Protein AF-A0A4P6F9F2-F1 (afdb_monomer)

Mean predicted aligned error: 5.26 Å

Organism: NCBI:txid2509455

Solvent-accessible surface area (backbone atoms only — not comparable to full-atom values): 4849 Å² total; per-residue (Å²): 133,80,48,54,34,28,32,28,53,74,51,74,58,93,59,33,40,32,26,29,27,29,69,57,86,54,89,70,65,45,71,94,71,30,79,38,37,39,40,31,30,63,89,48,58,87,72,37,27,25,64,98,67,75,38,79,50,74,76,54,51,62,51,52,52,51,41,52,49,40,28,72,73,71,75,42,75,54,63,63,46,77,47,78,94

Structure (mmCIF, N/CA/C/O backbone):
data_AF-A0A4P6F9F2-F1
#
_entry.id   AF-A0A4P6F9F2-F1
#
loop_
_atom_site.group_PDB
_atom_site.id
_atom_site.type_symbol
_atom_site.label_atom_id
_atom_site.label_alt_id
_atom_site.label_comp_id
_atom_site.label_asym_id
_atom_site.label_entity_id
_atom_site.label_seq_id
_atom_site.pdbx_PDB_ins_code
_atom_site.Cartn_x
_atom_site.Cartn_y
_atom_site.Cartn_z
_atom_site.occupancy
_atom_site.B_iso_or_equiv
_atom_site.auth_seq_id
_atom_site.auth_comp_id
_atom_site.auth_asym_id
_atom_site.auth_atom_id
_atom_site.pdbx_PDB_model_num
ATOM 1 N N . MET A 1 1 ? -2.533 22.361 -12.556 1.00 53.34 1 MET A N 1
ATOM 2 C CA . MET A 1 1 ? -1.218 21.684 -12.516 1.00 53.34 1 MET A CA 1
ATOM 3 C C . MET A 1 1 ? -1.452 20.293 -11.957 1.00 53.34 1 MET A C 1
A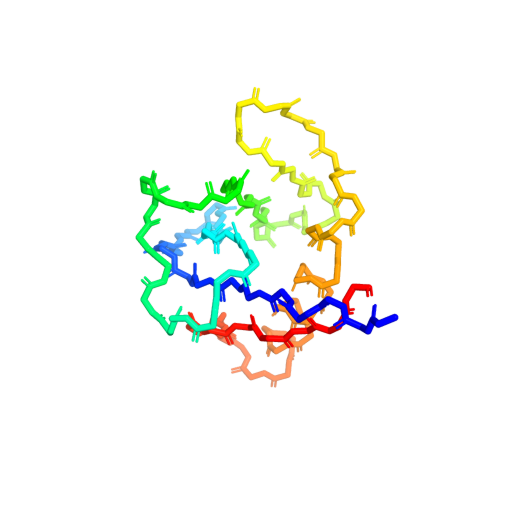TOM 5 O O . MET A 1 1 ? -2.116 20.203 -10.935 1.00 53.34 1 MET A O 1
ATOM 9 N N . ALA A 1 2 ? -1.010 19.236 -12.640 1.00 60.88 2 ALA A N 1
ATOM 10 C CA . ALA A 1 2 ? -1.147 17.872 -12.128 1.00 60.88 2 ALA A CA 1
ATOM 11 C C . ALA A 1 2 ? -0.138 17.657 -10.991 1.00 60.88 2 ALA A C 1
ATOM 13 O O . ALA A 1 2 ? 1.045 17.956 -11.170 1.00 60.88 2 ALA A O 1
ATOM 14 N N . VAL A 1 3 ? -0.596 17.182 -9.832 1.00 67.31 3 VAL A N 1
ATOM 15 C CA . VAL A 1 3 ? 0.295 16.811 -8.727 1.00 67.31 3 VAL A CA 1
ATOM 16 C C . VAL A 1 3 ? 0.687 15.358 -8.939 1.00 67.31 3 VAL A C 1
ATOM 18 O O . VAL A 1 3 ? -0.170 14.480 -8.991 1.00 67.31 3 VAL A O 1
ATOM 21 N N . LEU A 1 4 ? 1.982 15.102 -9.103 1.00 72.00 4 LEU A N 1
ATOM 22 C CA . LEU A 1 4 ? 2.494 13.744 -9.196 1.00 72.00 4 LEU A CA 1
ATOM 23 C C . LEU A 1 4 ? 2.731 13.230 -7.776 1.00 72.00 4 LEU A C 1
ATOM 25 O O . LEU A 1 4 ? 3.508 13.811 -7.023 1.00 72.00 4 LEU A O 1
ATOM 29 N N . LEU A 1 5 ? 2.026 12.168 -7.420 1.00 78.38 5 LEU A N 1
ATOM 30 C CA . LEU A 1 5 ? 2.176 11.461 -6.164 1.00 78.38 5 LEU A CA 1
ATOM 31 C C . LEU A 1 5 ? 2.934 10.164 -6.397 1.00 78.38 5 LEU A C 1
ATOM 33 O O . LEU A 1 5 ? 2.836 9.522 -7.449 1.00 78.38 5 LEU A O 1
ATOM 37 N N . TYR A 1 6 ? 3.667 9.776 -5.371 1.00 83.12 6 TYR A N 1
ATOM 38 C CA . TYR A 1 6 ? 4.435 8.554 -5.331 1.00 83.12 6 TYR A CA 1
ATOM 39 C C . TYR A 1 6 ? 4.051 7.772 -4.091 1.00 83.12 6 TYR A C 1
ATOM 41 O O . TYR A 1 6 ? 3.651 8.336 -3.072 1.00 83.12 6 TYR A O 1
ATOM 49 N N . GLY A 1 7 ? 4.215 6.463 -4.162 1.00 87.19 7 GLY A N 1
ATOM 50 C CA . GLY A 1 7 ? 4.429 5.697 -2.961 1.00 87.19 7 GLY A CA 1
ATOM 51 C C . GLY A 1 7 ? 5.358 4.527 -3.168 1.00 87.19 7 GLY A C 1
ATOM 52 O O . GLY A 1 7 ? 5.571 4.047 -4.282 1.00 87.19 7 GLY A O 1
ATOM 53 N N . ARG A 1 8 ? 5.942 4.123 -2.054 1.00 89.88 8 ARG A N 1
ATOM 54 C CA . ARG A 1 8 ? 7.033 3.173 -1.960 1.00 89.88 8 ARG A CA 1
ATOM 55 C C . ARG A 1 8 ? 6.643 2.085 -0.985 1.00 89.88 8 ARG A C 1
ATOM 57 O O . ARG A 1 8 ? 6.206 2.390 0.123 1.00 89.88 8 ARG A O 1
ATOM 64 N N . LEU A 1 9 ? 6.814 0.838 -1.401 1.00 91.50 9 LEU A N 1
ATOM 65 C CA . LEU A 1 9 ? 6.603 -0.311 -0.539 1.00 91.50 9 LEU A CA 1
ATOM 66 C C . LEU A 1 9 ? 7.621 -0.259 0.603 1.00 91.50 9 LEU A C 1
ATOM 68 O O . LEU A 1 9 ? 8.828 -0.191 0.373 1.00 91.50 9 LEU A O 1
ATOM 72 N N . LEU A 1 10 ? 7.121 -0.262 1.832 1.00 90.69 10 LEU A N 1
ATOM 73 C CA . LEU A 1 10 ? 7.935 -0.352 3.038 1.00 90.69 10 LEU A CA 1
ATOM 74 C C . LEU A 1 10 ? 8.081 -1.808 3.450 1.00 90.69 10 LEU A C 1
ATOM 76 O O . LEU A 1 10 ? 9.189 -2.311 3.602 1.00 90.69 10 LEU A O 1
ATOM 80 N N . THR A 1 11 ? 6.945 -2.483 3.617 1.00 92.81 11 THR A N 1
ATOM 81 C CA . THR A 1 11 ? 6.889 -3.880 4.032 1.00 92.81 11 THR A CA 1
ATOM 82 C C . THR A 1 11 ? 5.720 -4.578 3.359 1.00 92.81 11 THR A C 1
ATOM 84 O O . THR A 1 11 ? 4.694 -3.968 3.047 1.00 92.81 11 THR A O 1
ATOM 87 N N . VAL A 1 12 ? 5.874 -5.878 3.149 1.00 93.00 12 VAL A N 1
ATOM 88 C CA . VAL A 1 12 ? 4.789 -6.771 2.765 1.00 93.00 12 VAL A CA 1
ATOM 89 C C . VAL A 1 12 ? 4.879 -8.012 3.634 1.00 93.00 12 VAL A C 1
ATOM 91 O O . VAL A 1 12 ? 5.948 -8.602 3.782 1.00 93.00 12 VAL A O 1
ATOM 94 N N . ASP A 1 13 ? 3.757 -8.386 4.227 1.00 92.44 13 ASP A N 1
ATOM 95 C CA . ASP A 1 13 ? 3.611 -9.617 4.988 1.00 92.44 13 ASP A CA 1
ATOM 96 C C . ASP A 1 13 ? 2.306 -10.328 4.590 1.00 92.44 13 ASP A C 1
ATOM 98 O O . ASP A 1 13 ? 1.588 -9.893 3.686 1.00 92.44 13 ASP A O 1
ATOM 102 N N . ALA A 1 14 ? 2.001 -11.453 5.242 1.00 89.38 14 ALA A N 1
ATOM 103 C CA . ALA A 1 14 ? 0.799 -12.236 4.951 1.00 89.38 14 ALA A CA 1
ATOM 104 C C . ALA A 1 14 ? -0.518 -11.492 5.261 1.00 89.38 14 ALA A C 1
ATOM 106 O O . ALA A 1 14 ? -1.580 -11.912 4.806 1.00 89.38 14 ALA A O 1
ATOM 107 N N . THR A 1 15 ? -0.467 -10.409 6.038 1.00 92.38 15 THR A N 1
ATOM 108 C CA . 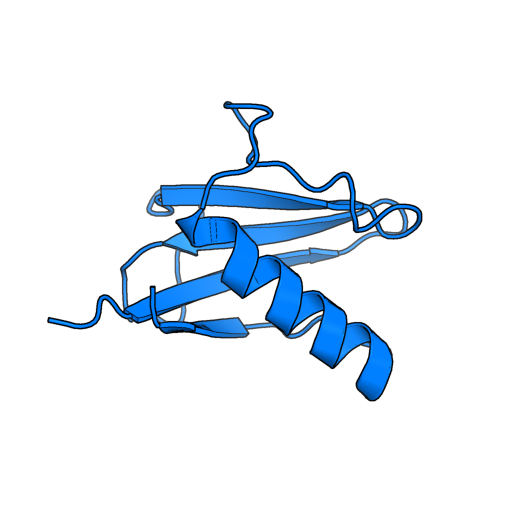THR A 1 15 ? -1.632 -9.639 6.487 1.00 92.38 15 THR A CA 1
ATOM 109 C C . THR A 1 15 ? -1.846 -8.380 5.655 1.00 92.38 15 THR A C 1
ATOM 111 O O . THR A 1 15 ? -2.984 -8.095 5.274 1.00 92.38 15 THR A O 1
ATOM 114 N N . ALA A 1 16 ? -0.783 -7.639 5.331 1.00 94.31 16 ALA A N 1
ATOM 115 C CA . ALA A 1 16 ? -0.888 -6.366 4.628 1.00 94.31 16 ALA A CA 1
ATOM 116 C C . ALA A 1 16 ? 0.382 -5.983 3.853 1.00 94.31 16 ALA A C 1
ATOM 118 O O . ALA A 1 16 ? 1.508 -6.305 4.238 1.00 94.31 16 ALA A O 1
ATOM 119 N N . ALA A 1 17 ? 0.185 -5.198 2.793 1.00 94.81 17 ALA A N 1
ATOM 120 C CA . ALA A 1 17 ? 1.231 -4.412 2.151 1.00 94.81 17 ALA A CA 1
ATOM 121 C C . ALA A 1 17 ? 1.176 -2.964 2.660 1.00 94.81 17 ALA A C 1
ATOM 123 O O . ALA A 1 17 ? 0.106 -2.348 2.683 1.00 94.81 17 ALA A O 1
ATOM 124 N N . ARG A 1 18 ? 2.323 -2.414 3.067 1.00 95.19 18 ARG A N 1
ATOM 125 C CA . ARG A 1 18 ? 2.447 -1.057 3.617 1.00 95.19 18 ARG A CA 1
ATOM 126 C C . ARG A 1 18 ? 3.258 -0.177 2.685 1.00 95.19 18 ARG A C 1
ATOM 128 O O . ARG A 1 18 ? 4.378 -0.530 2.323 1.00 95.19 18 ARG A O 1
ATOM 135 N N . TYR A 1 19 ? 2.713 0.982 2.337 1.00 92.56 19 TYR A N 1
ATOM 136 C CA . TYR A 1 19 ? 3.328 1.939 1.426 1.00 92.56 19 TYR A CA 1
ATOM 137 C C . TYR A 1 19 ? 3.480 3.307 2.081 1.00 92.56 19 TYR A C 1
ATOM 139 O O . TYR A 1 19 ? 2.484 3.896 2.482 1.00 92.56 19 TYR A O 1
ATOM 147 N N . ALA A 1 20 ? 4.683 3.873 2.104 1.00 90.50 20 ALA A N 1
ATOM 148 C CA . ALA A 1 20 ? 4.834 5.310 2.319 1.00 90.50 20 ALA A CA 1
ATOM 149 C C . ALA A 1 20 ? 4.317 6.039 1.075 1.00 90.50 20 ALA A C 1
ATOM 151 O O . ALA A 1 20 ? 4.697 5.659 -0.032 1.00 90.50 20 ALA A O 1
ATOM 152 N N . TYR A 1 21 ? 3.477 7.065 1.218 1.00 86.88 21 TYR A N 1
ATOM 153 C CA . TYR A 1 21 ? 3.016 7.878 0.089 1.00 86.88 21 TYR A CA 1
ATOM 154 C C . TYR A 1 21 ? 3.307 9.363 0.304 1.00 86.88 21 TYR A C 1
ATOM 156 O O . TYR A 1 21 ? 3.332 9.845 1.433 1.00 86.88 21 TYR A O 1
ATOM 164 N N . GLY A 1 22 ? 3.514 10.101 -0.783 1.00 84.56 22 GLY A N 1
ATOM 165 C CA . GLY A 1 22 ? 3.775 11.533 -0.721 1.00 84.56 22 GLY A CA 1
ATOM 166 C C . GLY A 1 22 ? 3.927 12.194 -2.085 1.00 84.56 22 GLY A C 1
ATOM 167 O O . GLY A 1 22 ? 3.903 11.543 -3.130 1.00 84.56 22 GLY A O 1
ATOM 168 N N . ARG A 1 23 ? 4.065 13.519 -2.068 1.00 76.62 23 ARG A N 1
ATOM 169 C CA . ARG A 1 23 ? 4.244 14.371 -3.263 1.00 76.62 23 ARG A CA 1
ATOM 170 C C . ARG A 1 23 ? 5.686 14.464 -3.767 1.00 76.62 23 ARG A C 1
ATOM 172 O O . ARG A 1 23 ? 5.925 15.089 -4.799 1.00 76.62 23 ARG A O 1
ATOM 179 N N . ASP A 1 24 ? 6.642 13.883 -3.047 1.00 67.88 24 ASP A N 1
ATOM 180 C CA . ASP A 1 24 ? 8.053 13.934 -3.424 1.00 67.88 24 ASP A CA 1
ATOM 181 C C . ASP A 1 24 ? 8.363 12.938 -4.558 1.00 67.88 24 ASP A C 1
ATOM 183 O O . ASP A 1 24 ? 7.964 11.776 -4.517 1.00 67.88 24 ASP A O 1
ATOM 187 N N . ARG A 1 25 ? 9.086 13.422 -5.576 1.00 59.31 25 ARG A N 1
ATOM 188 C CA . ARG A 1 25 ? 9.599 12.658 -6.727 1.00 59.31 25 ARG A CA 1
ATOM 189 C C . ARG A 1 25 ? 10.800 11.784 -6.384 1.00 59.31 25 ARG A C 1
ATOM 191 O O . ARG A 1 25 ? 11.249 11.015 -7.236 1.00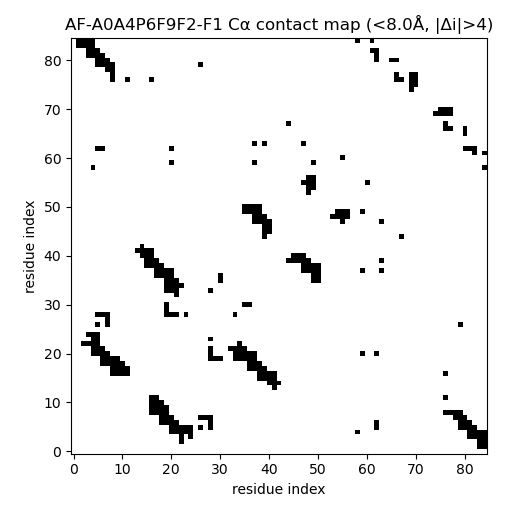 59.31 25 ARG A O 1
ATOM 198 N N . SER A 1 26 ? 11.341 11.916 -5.178 1.00 57.00 26 SER A N 1
ATOM 199 C CA . S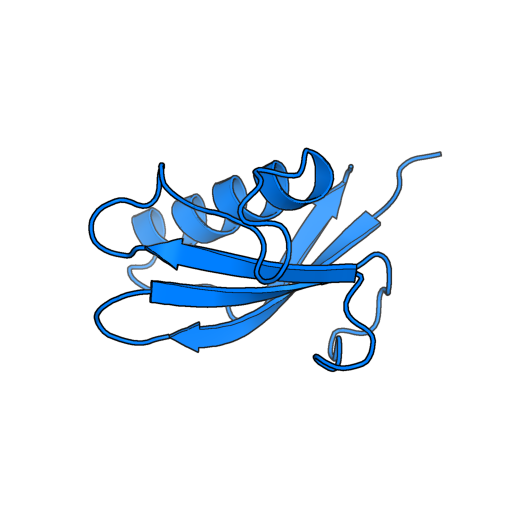ER A 1 26 ? 12.337 11.003 -4.648 1.00 57.00 26 SER A CA 1
ATOM 200 C C . SER A 1 26 ? 11.773 9.580 -4.650 1.00 57.00 26 SER A C 1
ATOM 202 O O . SER A 1 26 ? 10.832 9.262 -3.928 1.00 57.00 26 SER A O 1
ATOM 204 N N . VAL A 1 27 ? 12.388 8.693 -5.438 1.00 52.06 27 VAL A N 1
ATOM 205 C CA . VAL A 1 27 ? 12.135 7.234 -5.426 1.00 52.06 27 VAL A CA 1
ATOM 206 C C . VAL A 1 27 ? 12.331 6.650 -4.012 1.00 52.06 27 VAL A C 1
ATOM 208 O O . VAL A 1 27 ? 11.834 5.575 -3.689 1.00 52.06 27 VAL A O 1
ATOM 211 N N . TRP A 1 28 ? 12.984 7.412 -3.135 1.00 59.47 28 TRP A N 1
ATOM 212 C CA . TRP A 1 28 ? 13.191 7.144 -1.726 1.00 59.47 28 TRP A CA 1
ATOM 213 C C . TRP A 1 28 ? 12.324 8.085 -0.888 1.00 59.47 28 TRP A C 1
ATOM 215 O O . TRP A 1 28 ? 12.848 8.945 -0.181 1.00 59.47 28 TRP A O 1
ATOM 225 N N . ILE A 1 29 ? 10.994 7.955 -0.959 1.00 65.50 29 ILE A N 1
ATOM 226 C CA . ILE A 1 29 ? 10.159 8.486 0.125 1.00 65.50 29 ILE A CA 1
ATOM 227 C C . ILE A 1 29 ? 10.603 7.743 1.386 1.00 65.50 29 ILE A C 1
ATOM 229 O O . ILE A 1 29 ? 10.438 6.524 1.501 1.00 65.50 29 ILE A O 1
ATOM 233 N N . GLU A 1 30 ? 11.263 8.470 2.280 1.00 66.56 30 GLU A N 1
ATOM 234 C CA . GLU A 1 30 ? 11.525 8.009 3.634 1.00 66.56 30 GLU A CA 1
ATOM 235 C C . GLU A 1 30 ? 10.200 8.039 4.403 1.00 66.56 30 GLU A C 1
ATOM 237 O O . GLU A 1 30 ? 9.433 8.990 4.222 1.00 66.56 30 GLU A O 1
ATOM 242 N N . PRO A 1 31 ? 9.910 7.035 5.250 1.00 64.56 31 PRO A N 1
ATOM 243 C CA . PRO A 1 31 ? 8.696 7.019 6.069 1.00 64.56 31 PRO A CA 1
ATOM 244 C C . PRO A 1 31 ? 8.477 8.342 6.814 1.00 64.56 31 PRO A C 1
ATOM 246 O O . PRO A 1 31 ? 7.371 8.871 6.814 1.00 64.56 31 PRO A O 1
ATOM 249 N N . ASP A 1 32 ? 9.558 8.927 7.333 1.00 67.81 32 ASP A N 1
ATOM 250 C CA . ASP A 1 32 ? 9.544 10.162 8.125 1.00 67.81 32 ASP A CA 1
ATOM 251 C C . ASP A 1 32 ? 9.230 11.426 7.304 1.00 67.81 32 ASP A C 1
ATOM 253 O O . ASP A 1 32 ? 8.945 12.484 7.864 1.00 67.81 32 ASP A O 1
ATOM 257 N N . ARG A 1 33 ? 9.285 11.334 5.970 1.00 69.69 33 ARG A N 1
ATOM 258 C CA . ARG A 1 33 ? 8.941 12.419 5.033 1.00 69.69 33 ARG A CA 1
ATOM 259 C C . ARG A 1 33 ? 7.683 12.129 4.220 1.00 69.69 33 ARG A C 1
ATOM 261 O O . ARG A 1 33 ? 7.325 12.923 3.349 1.00 69.69 33 ARG A O 1
ATOM 268 N N . ALA A 1 34 ? 7.042 10.989 4.458 1.00 79.81 34 ALA A N 1
ATOM 269 C CA . ALA A 1 34 ? 5.812 10.628 3.782 1.00 79.81 34 ALA A CA 1
ATOM 270 C C . ALA A 1 34 ? 4.666 11.548 4.231 1.00 79.81 34 ALA A C 1
ATOM 272 O O . ALA A 1 34 ? 4.577 11.934 5.394 1.00 79.81 34 ALA A O 1
ATOM 273 N N . ASP A 1 35 ? 3.743 11.848 3.315 1.00 81.81 35 ASP A N 1
ATOM 274 C CA . ASP A 1 35 ? 2.454 12.454 3.669 1.00 81.81 35 ASP A CA 1
ATOM 275 C C . ASP A 1 35 ? 1.593 11.450 4.485 1.00 81.81 35 ASP A C 1
ATOM 277 O O . ASP A 1 35 ? 0.647 11.854 5.160 1.00 81.81 35 ASP A O 1
ATOM 281 N N . GLY A 1 36 ? 1.917 10.148 4.434 1.00 88.00 36 GLY A N 1
ATOM 282 C CA . GLY A 1 36 ? 1.390 9.108 5.321 1.00 88.00 36 GLY A CA 1
ATOM 283 C C . GLY A 1 36 ? 1.778 7.687 4.892 1.00 88.00 36 GLY A C 1
ATOM 284 O O . GLY A 1 36 ? 2.430 7.487 3.863 1.00 88.00 36 GLY A O 1
ATOM 285 N N . ILE A 1 37 ? 1.351 6.682 5.665 1.00 91.19 37 ILE A N 1
ATOM 286 C CA . ILE A 1 37 ? 1.543 5.258 5.345 1.00 91.19 37 ILE A CA 1
ATOM 287 C C . ILE A 1 37 ? 0.196 4.642 4.970 1.00 91.19 37 ILE A C 1
ATOM 289 O O . ILE A 1 37 ? -0.727 4.606 5.775 1.00 91.19 37 ILE A O 1
ATOM 293 N N . VAL A 1 38 ? 0.071 4.147 3.743 1.00 93.50 38 VAL A N 1
ATOM 294 C CA . VAL A 1 38 ? -1.088 3.384 3.280 1.00 93.50 38 VAL A CA 1
ATOM 295 C C . VAL A 1 38 ? -0.918 1.926 3.672 1.00 93.50 38 VAL A C 1
ATOM 297 O O . VAL A 1 38 ? 0.074 1.296 3.307 1.00 93.50 38 VAL A O 1
ATOM 300 N N . VAL A 1 39 ? -1.913 1.371 4.351 1.00 95.12 39 VAL A N 1
ATOM 301 C CA . VAL A 1 39 ? -1.994 -0.052 4.675 1.00 95.12 39 VAL A CA 1
ATOM 302 C C . VAL A 1 39 ? -3.047 -0.689 3.779 1.00 95.12 39 VAL A C 1
ATOM 304 O O . VAL A 1 39 ? -4.195 -0.249 3.757 1.00 95.12 39 VAL A O 1
ATOM 307 N N . ILE A 1 40 ? -2.656 -1.714 3.021 1.00 94.94 40 ILE A N 1
ATOM 308 C CA . ILE A 1 40 ? -3.538 -2.470 2.128 1.00 94.94 40 ILE A CA 1
ATOM 309 C C . ILE A 1 40 ? -3.612 -3.912 2.642 1.00 94.94 40 ILE A C 1
ATOM 311 O O . ILE A 1 40 ? -2.641 -4.653 2.466 1.00 94.94 40 ILE A O 1
ATOM 315 N N . PRO A 1 41 ? -4.727 -4.335 3.266 1.00 94.50 41 PRO A N 1
ATOM 316 C CA . PRO A 1 41 ? -4.889 -5.720 3.695 1.00 94.50 41 PRO A CA 1
ATOM 317 C C . PRO A 1 41 ? -4.826 -6.674 2.498 1.00 94.50 41 PRO A C 1
ATOM 319 O O . PRO A 1 41 ? -5.425 -6.410 1.456 1.00 94.50 41 PRO A O 1
ATOM 322 N N . VAL A 1 42 ? -4.116 -7.796 2.637 1.00 90.44 42 VAL A N 1
ATOM 323 C CA . VAL A 1 42 ? -3.974 -8.786 1.553 1.00 90.44 42 VAL A CA 1
ATOM 324 C C . VAL A 1 42 ? -5.296 -9.517 1.308 1.00 90.44 42 VAL A C 1
ATOM 326 O O . VAL A 1 42 ? -5.693 -9.694 0.158 1.00 90.44 42 VAL A O 1
ATOM 329 N N . ALA A 1 43 ? -5.995 -9.903 2.382 1.00 90.44 43 ALA A N 1
ATOM 330 C CA . ALA A 1 43 ? -7.275 -10.610 2.305 1.00 90.44 43 ALA A CA 1
ATOM 331 C C . ALA A 1 43 ? -8.435 -9.704 1.856 1.00 90.44 43 ALA A C 1
ATOM 333 O O . ALA A 1 43 ? -9.266 -10.130 1.057 1.00 90.44 43 ALA A O 1
ATOM 334 N N . HIS A 1 44 ? -8.447 -8.451 2.327 1.00 91.19 44 HIS A N 1
ATOM 335 C CA . HIS A 1 44 ? -9.502 -7.463 2.061 1.00 91.19 44 HIS A CA 1
ATOM 336 C C . HIS A 1 44 ? -8.915 -6.128 1.570 1.00 91.19 44 HIS A C 1
ATOM 338 O O . HIS A 1 44 ? -8.904 -5.136 2.303 1.00 91.19 44 HIS A O 1
ATOM 344 N N . PRO A 1 45 ? -8.387 -6.055 0.333 1.00 89.31 45 PRO A N 1
ATOM 345 C CA . PRO A 1 45 ? -7.700 -4.855 -0.154 1.00 89.31 45 PRO A CA 1
ATOM 346 C C . PRO A 1 45 ? -8.597 -3.613 -0.312 1.00 89.31 45 PRO A C 1
ATOM 348 O O . PRO A 1 45 ? -8.105 -2.514 -0.568 1.00 89.31 45 PRO A O 1
ATOM 351 N N . GLU A 1 46 ? -9.917 -3.775 -0.265 1.00 90.00 46 GLU A N 1
ATOM 352 C CA . GLU A 1 46 ? -10.919 -2.709 -0.190 1.00 90.00 46 GLU A CA 1
ATOM 353 C C . GLU A 1 46 ? -10.921 -1.973 1.151 1.00 90.00 46 GLU A C 1
ATOM 355 O O . GLU A 1 46 ? -11.271 -0.792 1.174 1.00 90.00 46 GLU A O 1
ATOM 360 N N . ASP A 1 47 ? -10.455 -2.622 2.218 1.00 93.25 47 ASP A N 1
ATOM 361 C CA . ASP A 1 47 ? -10.404 -2.085 3.580 1.00 93.25 47 ASP A CA 1
ATOM 362 C C . ASP A 1 47 ? -9.099 -1.358 3.889 1.00 93.25 47 ASP A C 1
ATOM 364 O O . ASP A 1 47 ? -8.692 -1.207 5.037 1.00 93.25 47 ASP A O 1
ATOM 368 N N . TRP A 1 48 ? -8.441 -0.865 2.843 1.00 94.69 48 TRP A N 1
ATOM 369 C CA . TRP A 1 48 ? -7.255 -0.043 2.986 1.00 94.69 48 TRP A CA 1
ATOM 370 C C . TRP A 1 48 ? -7.546 1.249 3.758 1.00 94.69 48 TRP A C 1
ATOM 372 O O . TRP A 1 48 ? -8.651 1.808 3.712 1.00 94.69 48 TRP A O 1
ATOM 382 N N . TYR A 1 49 ? -6.512 1.747 4.427 1.00 93.94 49 TYR A N 1
ATOM 383 C CA . TYR A 1 49 ? -6.550 2.972 5.219 1.00 93.94 49 TYR A CA 1
ATOM 384 C C . TYR A 1 49 ? -5.171 3.635 5.262 1.00 93.94 49 TYR A C 1
ATOM 386 O O . TYR A 1 49 ? -4.170 3.042 4.855 1.00 93.94 49 TYR A O 1
ATOM 394 N N . VAL A 1 50 ? -5.118 4.878 5.740 1.00 91.50 50 VAL A N 1
ATOM 395 C CA . VAL A 1 50 ? -3.863 5.575 6.044 1.00 91.50 50 VAL A CA 1
ATOM 396 C C . VAL A 1 50 ? -3.600 5.516 7.549 1.00 91.50 50 VAL A C 1
ATOM 398 O O . VAL A 1 50 ? -4.434 5.954 8.345 1.00 91.50 50 VAL A O 1
ATOM 401 N N . GLU A 1 51 ? -2.450 4.968 7.937 1.00 89.06 51 GLU A N 1
ATOM 402 C CA . GLU A 1 51 ? -2.001 4.845 9.327 1.00 89.06 51 GLU A CA 1
ATOM 403 C C . GLU A 1 51 ? -2.025 6.209 10.035 1.00 89.06 51 GLU A C 1
ATOM 405 O O . GLU A 1 51 ? -1.730 7.245 9.438 1.00 89.06 51 GLU A O 1
ATOM 410 N N . GLY A 1 52 ? -2.464 6.229 11.295 1.00 83.69 52 GLY A N 1
ATOM 411 C CA . GLY A 1 52 ? -2.640 7.454 12.083 1.00 83.69 52 GLY A CA 1
ATOM 412 C C . GLY A 1 52 ? -3.920 8.249 11.794 1.00 83.69 52 GLY A C 1
ATOM 413 O O . GLY A 1 52 ? -4.326 9.050 12.630 1.00 83.69 52 GLY A O 1
ATOM 414 N N . THR A 1 53 ? -4.593 8.018 10.662 1.00 80.56 53 THR A N 1
ATOM 415 C CA . THR A 1 53 ? -5.903 8.639 10.367 1.00 80.56 53 THR A CA 1
ATOM 416 C C . THR A 1 53 ? -7.049 7.636 10.325 1.00 80.56 53 THR A C 1
ATOM 418 O O . THR A 1 53 ? -8.199 8.042 10.456 1.00 80.56 53 THR A O 1
ATOM 421 N N . GLU A 1 54 ? -6.741 6.354 10.082 1.00 79.12 54 GLU A N 1
ATOM 422 C CA . GLU A 1 54 ? -7.705 5.271 9.820 1.00 79.12 54 GLU A CA 1
ATOM 423 C C . GLU A 1 54 ? -8.701 5.601 8.688 1.00 79.12 54 GLU A C 1
ATOM 425 O O . GLU A 1 54 ? -9.743 4.967 8.533 1.00 79.12 54 GLU A O 1
ATOM 430 N N . GLN A 1 55 ? -8.373 6.592 7.851 1.00 84.38 55 GLN A N 1
ATOM 431 C CA . GLN A 1 55 ? -9.241 7.112 6.802 1.00 84.38 55 GLN A CA 1
ATOM 432 C C . GLN A 1 55 ? -8.698 6.808 5.407 1.00 84.38 55 GLN A C 1
ATOM 434 O O . GLN A 1 55 ? -7.497 6.664 5.169 1.00 84.38 55 GLN A O 1
ATOM 439 N N . ARG A 1 56 ? -9.623 6.763 4.444 1.00 86.31 56 ARG A N 1
ATOM 440 C CA . ARG A 1 56 ? -9.330 6.621 3.016 1.00 86.31 56 ARG A CA 1
ATOM 441 C C . ARG A 1 56 ? -9.119 7.992 2.391 1.00 86.31 56 ARG A C 1
ATOM 443 O O . ARG A 1 56 ? -10.062 8.648 1.950 1.00 86.31 56 ARG A O 1
ATOM 450 N N . LEU A 1 57 ? -7.869 8.434 2.342 1.00 84.38 57 LEU A N 1
ATOM 451 C CA . LEU A 1 57 ? -7.525 9.714 1.730 1.00 84.38 57 LEU A CA 1
ATOM 452 C C . LEU A 1 57 ? -7.565 9.610 0.198 1.00 84.38 57 LEU A C 1
ATOM 454 O O . LEU A 1 57 ? -6.955 8.717 -0.389 1.00 84.38 57 LEU A O 1
ATOM 458 N N . LYS A 1 58 ? -8.254 10.546 -0.473 1.00 84.62 58 LYS A N 1
ATOM 459 C CA . LYS A 1 58 ? -8.362 10.575 -1.949 1.00 84.62 58 LYS A CA 1
ATOM 460 C C . LYS A 1 58 ? -7.005 10.465 -2.669 1.00 84.62 58 LYS A C 1
ATOM 462 O O . LYS A 1 58 ? -6.927 9.669 -3.603 1.00 84.62 58 LYS A O 1
ATOM 467 N N . PRO A 1 59 ? -5.939 11.170 -2.233 1.00 79.12 59 PRO A N 1
ATOM 468 C CA . PRO A 1 59 ? -4.598 11.004 -2.795 1.00 79.12 59 PRO A CA 1
ATOM 469 C C . PRO A 1 59 ? -4.094 9.554 -2.743 1.00 79.12 59 PRO A C 1
ATOM 471 O O . PRO A 1 59 ? -3.515 9.069 -3.701 1.00 79.12 59 PRO A O 1
ATOM 474 N N . ALA A 1 60 ? -4.357 8.817 -1.664 1.00 85.88 60 ALA A N 1
ATOM 475 C CA . ALA A 1 60 ? -3.891 7.441 -1.502 1.00 85.88 60 ALA A CA 1
ATOM 476 C C . ALA A 1 60 ? -4.695 6.419 -2.333 1.00 85.88 60 ALA A C 1
ATOM 478 O O . ALA A 1 60 ? -4.182 5.353 -2.670 1.00 85.88 60 ALA A O 1
ATOM 479 N N . ALA A 1 61 ? -5.933 6.729 -2.729 1.00 89.62 61 ALA A N 1
ATOM 480 C CA . ALA A 1 61 ? -6.787 5.783 -3.452 1.00 89.62 61 ALA A CA 1
ATOM 481 C C . ALA A 1 61 ? -6.197 5.351 -4.810 1.00 89.62 61 ALA A C 1
ATOM 483 O O . ALA A 1 61 ? -6.289 4.183 -5.198 1.00 89.62 61 ALA A O 1
ATOM 484 N N . ALA A 1 62 ? -5.558 6.278 -5.528 1.00 88.62 62 ALA A N 1
ATOM 485 C CA . ALA A 1 62 ? -4.924 5.988 -6.812 1.00 88.62 62 ALA A CA 1
ATOM 486 C C . ALA A 1 62 ? -3.671 5.106 -6.659 1.00 88.62 62 ALA A C 1
ATOM 488 O O . ALA A 1 62 ? -3.451 4.219 -7.491 1.00 88.62 62 ALA A O 1
ATOM 489 N N . LEU A 1 63 ? -2.909 5.278 -5.570 1.00 89.62 63 LEU A N 1
ATOM 490 C CA . LEU A 1 63 ? -1.827 4.365 -5.195 1.00 89.62 63 LEU A CA 1
ATOM 491 C C . LEU A 1 63 ? -2.364 2.944 -5.008 1.00 89.62 63 LEU A C 1
ATOM 493 O O . LEU A 1 63 ? -1.887 2.021 -5.665 1.00 89.62 63 LEU A O 1
ATOM 497 N N . VAL A 1 64 ? -3.388 2.780 -4.164 1.00 92.12 64 VAL A N 1
ATOM 498 C CA . VAL A 1 64 ? -3.982 1.468 -3.864 1.00 92.12 64 VAL A CA 1
ATOM 499 C C . VAL A 1 64 ? -4.491 0.797 -5.130 1.00 92.12 64 VAL A C 1
ATOM 501 O O . VAL A 1 64 ? -4.237 -0.385 -5.353 1.00 92.12 64 VAL A O 1
ATOM 504 N N . HIS A 1 65 ? -5.172 1.546 -5.999 1.00 91.94 65 HIS A N 1
ATOM 505 C CA . HIS A 1 65 ? -5.664 1.007 -7.260 1.00 91.94 65 HIS A CA 1
ATOM 506 C C . HIS A 1 65 ? -4.528 0.447 -8.129 1.00 91.94 65 HIS A C 1
ATOM 508 O O . HIS A 1 65 ? -4.640 -0.669 -8.640 1.00 91.94 65 HIS A O 1
ATOM 514 N N . LYS A 1 66 ? -3.428 1.195 -8.281 1.00 91.00 66 LYS A N 1
ATOM 515 C CA . LYS A 1 66 ? -2.274 0.760 -9.078 1.00 91.00 66 LYS A CA 1
ATOM 516 C C . LYS A 1 66 ? -1.526 -0.403 -8.433 1.00 91.00 66 LYS A C 1
ATOM 518 O O . LYS A 1 66 ? -1.267 -1.383 -9.123 1.00 91.00 66 LYS A O 1
ATOM 523 N N . ALA A 1 67 ? -1.256 -0.333 -7.131 1.00 92.00 67 ALA A N 1
ATOM 524 C CA . ALA A 1 67 ? -0.591 -1.400 -6.386 1.00 92.00 67 ALA A CA 1
ATOM 525 C C . ALA A 1 67 ? -1.372 -2.720 -6.489 1.00 92.00 67 ALA A C 1
ATOM 527 O O . ALA A 1 67 ? -0.815 -3.746 -6.873 1.00 92.00 67 ALA A O 1
ATOM 528 N N . ARG A 1 68 ? -2.695 -2.674 -6.273 1.00 92.94 68 ARG A N 1
ATOM 529 C CA . ARG A 1 68 ? -3.586 -3.835 -6.442 1.00 92.94 68 ARG A CA 1
ATOM 530 C C . ARG A 1 68 ? -3.613 -4.347 -7.874 1.00 92.94 68 ARG A C 1
ATOM 532 O O . ARG A 1 68 ? -3.724 -5.550 -8.086 1.00 92.94 68 ARG A O 1
ATOM 539 N N . LYS A 1 69 ? -3.581 -3.451 -8.864 1.00 92.44 69 LYS A N 1
ATOM 540 C CA . LYS A 1 69 ? -3.550 -3.851 -10.272 1.00 92.44 69 LYS A CA 1
ATOM 541 C C . LYS A 1 69 ? -2.274 -4.637 -10.574 1.00 92.44 69 LYS A C 1
ATOM 543 O O . LYS A 1 69 ? -2.397 -5.712 -11.142 1.00 92.44 69 LYS A O 1
ATOM 548 N N . SER A 1 70 ? -1.108 -4.148 -10.156 1.00 90.88 70 SER A N 1
ATOM 549 C CA . SER A 1 70 ?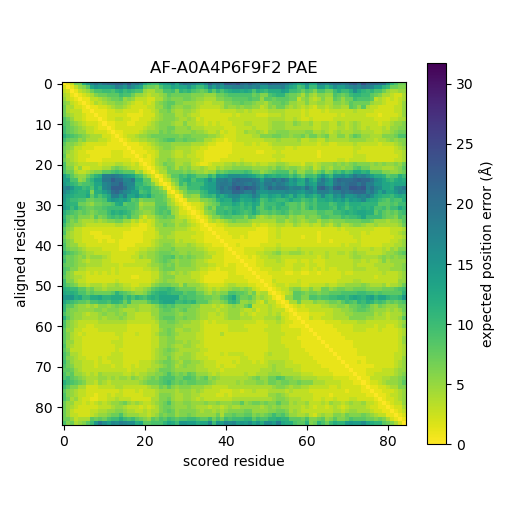 0.163 -4.869 -10.304 1.00 90.88 70 SER A CA 1
ATOM 550 C C . SER A 1 70 ? 0.151 -6.204 -9.565 1.00 90.88 70 SER A C 1
ATOM 552 O O . SER A 1 70 ? 0.440 -7.221 -10.179 1.00 90.88 70 SER A O 1
ATOM 554 N N . PHE A 1 71 ? -0.315 -6.244 -8.313 1.00 90.50 71 PHE A N 1
ATOM 555 C CA . PHE A 1 71 ? -0.416 -7.501 -7.567 1.00 90.50 71 PHE A CA 1
ATOM 556 C C . PHE A 1 71 ? -1.295 -8.544 -8.272 1.00 90.50 71 PHE A C 1
ATOM 558 O O . PHE A 1 71 ? -0.938 -9.714 -8.332 1.00 90.50 71 PHE A O 1
ATOM 565 N N . ARG A 1 72 ? -2.422 -8.133 -8.870 1.00 90.12 72 ARG A N 1
ATOM 566 C CA . ARG A 1 72 ? -3.275 -9.048 -9.647 1.00 90.12 72 ARG A CA 1
ATOM 567 C C . ARG A 1 72 ? -2.640 -9.523 -10.953 1.00 90.12 72 ARG A C 1
ATOM 569 O O . ARG A 1 72 ? -2.966 -10.619 -11.392 1.00 90.12 72 ARG A O 1
ATOM 576 N N . THR A 1 73 ? -1.821 -8.695 -11.596 1.00 92.44 73 THR A N 1
ATOM 577 C CA . THR A 1 73 ? -1.184 -9.038 -12.876 1.00 92.44 73 THR A CA 1
ATOM 578 C C . THR A 1 73 ? 0.048 -9.913 -12.667 1.00 92.44 73 THR A C 1
ATOM 580 O O . THR A 1 73 ? 0.189 -10.933 -13.330 1.00 92.44 73 THR A O 1
ATOM 583 N N . ASP A 1 74 ? 0.911 -9.522 -11.731 1.00 88.88 74 ASP A N 1
ATOM 584 C CA . ASP A 1 74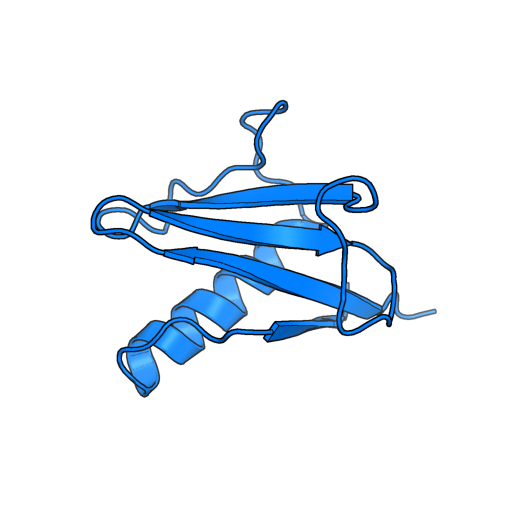 ? 2.266 -10.059 -11.585 1.00 88.88 74 ASP A CA 1
ATOM 585 C C . ASP A 1 74 ? 2.403 -10.983 -10.362 1.00 88.88 74 ASP A C 1
ATOM 587 O O . ASP A 1 74 ? 3.444 -11.602 -10.158 1.00 88.88 74 ASP A O 1
ATOM 591 N N . GLY A 1 75 ? 1.376 -11.058 -9.507 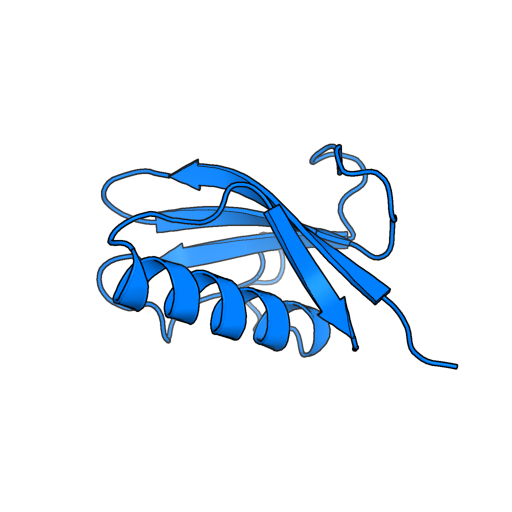1.00 88.62 75 GLY A N 1
ATOM 592 C CA . GLY A 1 75 ? 1.416 -11.798 -8.240 1.00 88.62 75 GLY A CA 1
ATOM 593 C C . GLY A 1 75 ? 2.294 -11.147 -7.164 1.00 88.62 75 GLY A C 1
ATOM 594 O O . GLY A 1 75 ? 2.444 -11.701 -6.078 1.00 88.62 75 GLY A O 1
ATOM 595 N N . ALA A 1 76 ? 2.868 -9.974 -7.447 1.00 90.12 76 ALA A N 1
ATOM 596 C CA . ALA A 1 76 ? 3.802 -9.273 -6.577 1.00 90.12 76 ALA A CA 1
ATOM 597 C C . ALA A 1 76 ? 3.388 -7.813 -6.359 1.00 90.12 76 ALA A C 1
ATOM 599 O O . ALA A 1 76 ? 2.864 -7.140 -7.250 1.00 90.12 76 ALA A O 1
ATOM 600 N N . TRP A 1 77 ? 3.626 -7.317 -5.146 1.00 91.38 77 TRP A N 1
ATOM 601 C CA . TRP A 1 77 ? 3.410 -5.914 -4.814 1.00 91.38 77 TRP A CA 1
ATOM 602 C C .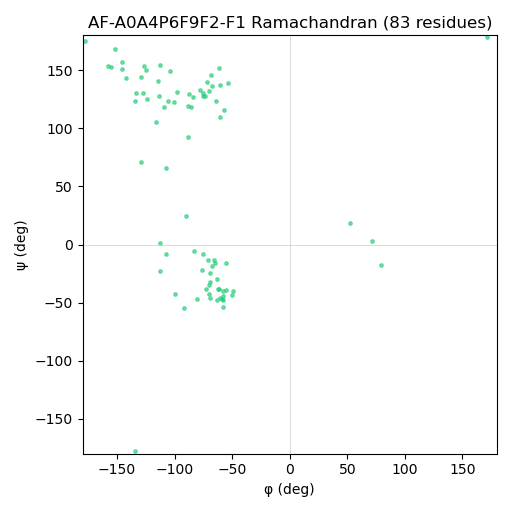 TRP A 1 77 ? 4.536 -5.069 -5.417 1.00 91.38 77 TRP A C 1
ATOM 604 O O . TRP A 1 77 ? 5.705 -5.378 -5.188 1.00 91.38 77 TRP A O 1
ATOM 614 N N . PRO A 1 78 ? 4.223 -4.010 -6.184 1.00 90.88 78 PRO A N 1
ATOM 615 C CA . PRO A 1 78 ? 5.256 -3.189 -6.799 1.00 90.88 78 PRO A CA 1
ATOM 616 C C . PRO A 1 78 ? 6.034 -2.426 -5.725 1.00 90.88 78 PRO A C 1
ATOM 618 O O . PRO A 1 78 ? 5.427 -1.829 -4.835 1.00 90.88 78 PRO A O 1
ATOM 621 N N . GLU A 1 79 ? 7.363 -2.390 -5.840 1.00 89.69 79 GLU A N 1
ATOM 622 C CA . GLU A 1 79 ? 8.232 -1.650 -4.911 1.00 89.69 79 GLU A CA 1
ATOM 623 C C . GLU A 1 79 ? 7.965 -0.137 -4.937 1.00 89.69 79 GLU A C 1
ATOM 625 O O . GLU A 1 79 ? 8.105 0.546 -3.923 1.00 89.69 79 GLU A O 1
ATOM 630 N N . GLY A 1 80 ? 7.532 0.388 -6.086 1.00 86.81 80 GLY A N 1
ATOM 631 C CA . GLY A 1 80 ? 7.216 1.798 -6.278 1.00 86.81 80 GLY A CA 1
ATOM 632 C C . GLY A 1 80 ? 6.002 2.005 -7.178 1.00 86.81 80 GLY A C 1
ATOM 633 O O . GLY A 1 80 ? 5.789 1.288 -8.155 1.00 86.81 80 GLY A O 1
ATOM 634 N N . VAL A 1 81 ? 5.202 3.017 -6.856 1.00 86.25 81 VAL A N 1
ATOM 635 C CA . VAL A 1 81 ? 3.987 3.395 -7.580 1.00 86.25 81 VAL A CA 1
ATOM 636 C C . VAL A 1 81 ? 3.983 4.905 -7.778 1.00 86.25 81 VAL A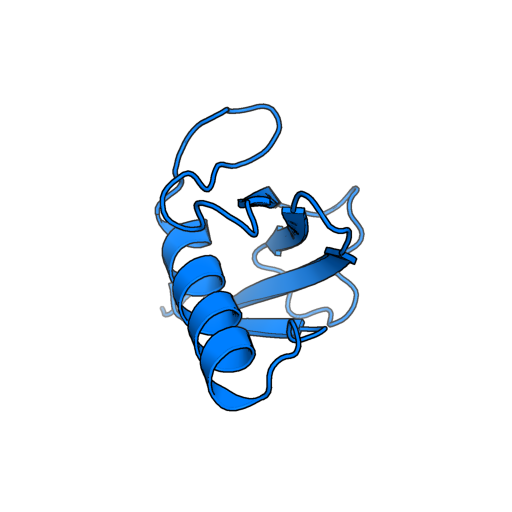 C 1
ATOM 638 O O . VAL A 1 81 ? 4.013 5.652 -6.811 1.00 86.25 81 VAL A O 1
ATOM 641 N N . ALA A 1 82 ? 3.892 5.367 -9.024 1.00 83.94 82 ALA A N 1
ATOM 642 C CA . ALA A 1 82 ? 3.737 6.785 -9.356 1.00 83.94 82 ALA A CA 1
ATOM 643 C C . ALA A 1 82 ? 2.377 7.039 -10.015 1.00 83.94 82 ALA A C 1
ATOM 645 O O . ALA A 1 82 ? 1.909 6.228 -10.827 1.00 83.94 82 ALA A O 1
ATOM 646 N N . PHE A 1 83 ? 1.716 8.149 -9.694 1.00 79.31 83 PHE A N 1
ATOM 647 C CA . PHE A 1 83 ? 0.387 8.469 -10.212 1.00 79.31 83 PHE A CA 1
ATOM 648 C C . PHE A 1 83 ? 0.070 9.964 -10.160 1.00 79.31 83 PHE A C 1
ATOM 650 O O . PHE A 1 83 ? 0.598 10.700 -9.338 1.00 79.31 83 PHE A O 1
ATOM 657 N N . ASN A 1 84 ? -0.814 10.404 -11.053 1.00 74.38 84 ASN A N 1
ATOM 658 C CA . ASN A 1 84 ? -1.308 11.777 -11.061 1.00 74.38 84 ASN A CA 1
ATOM 659 C C . ASN A 1 84 ? -2.528 11.863 -10.136 1.00 74.38 84 ASN A C 1
ATOM 661 O O . ASN A 1 84 ? -3.428 11.027 -10.258 1.00 74.38 84 ASN A O 1
ATOM 665 N N . ALA A 1 85 ? -2.521 12.837 -9.227 1.00 65.69 85 ALA A N 1
ATOM 666 C CA . ALA A 1 85 ? -3.641 13.198 -8.359 1.00 65.69 85 ALA A CA 1
ATOM 667 C C . ALA A 1 85 ? -4.541 14.252 -9.009 1.00 65.69 85 ALA A C 1
ATOM 669 O O . ALA A 1 85 ? -3.993 15.138 -9.712 1.00 65.69 85 ALA A O 1
#

Sequence (85 aa):
MAVLLYGRLLTVDATAARYAYGRDRSVWIEPDRADGIVVIPVAHPEDWYVEGTEQRLKPAAALVHKARKSFRTDGAWPEGVAFNA

Radius of gyration: 11.61 Å; Cα contacts (8 Å, |Δi|>4): 169; chains: 1; bounding box: 24×34×25 Å

Secondary structure (DSSP, 8-state):
-PPEEEEEEEEE-SSEEEEEEES---S---GGGSSEEEEEESS-GGG-EETTTTB--HHHHHHHHHHHHHHHHHSS--SEEEEE-

Nearest PDB structures (foldseek):
  6ugh-assembly1_B  TM=4.659E-01  e=7.591E+00  Homo sapiens
  7ync-assembly1_A  TM=4.682E-01  e=9.708E+00  Desulfonema ishimotonii
  3aev-assembly1_A  TM=2.835E-01  e=7.139E+00  Pyrococcus horikoshii
  8g1u-assembly1_N  TM=3.795E-01  e=6.713E+00  Homo sapiens

pLDDT: mean 84.24, std 10.94, range [52.06, 95.19]

Foldseek 3Di:
DWQKKKWFFPDDDQFWTKIQIDSDPPLDPDCVNGPFIWTQTPVHRVCIATPPPSHDDPRCVVVSVVQVVCCVVPVDGDRMDMDTD